Protein AF-A0A3D9BKU4-F1 (afdb_monomer)

Structure (mmCIF, N/CA/C/O backbone):
data_AF-A0A3D9BKU4-F1
#
_entry.id   AF-A0A3D9BKU4-F1
#
loop_
_atom_site.group_PDB
_atom_site.id
_atom_site.type_symbol
_atom_site.label_atom_id
_atom_site.label_alt_id
_atom_site.label_comp_id
_atom_site.label_asym_id
_atom_site.label_entity_id
_atom_site.label_seq_id
_atom_site.pdbx_PDB_ins_code
_atom_site.Cartn_x
_atom_site.Cartn_y
_atom_site.Cartn_z
_atom_site.occupancy
_atom_site.B_iso_or_equiv
_atom_site.auth_seq_id
_atom_site.auth_comp_id
_atom_site.auth_asym_id
_atom_site.auth_atom_id
_atom_site.pdbx_PDB_model_num
ATOM 1 N N . MET A 1 1 ? 16.326 21.619 -9.211 1.00 37.47 1 MET A N 1
ATOM 2 C CA . MET A 1 1 ? 16.790 20.230 -9.043 1.00 37.47 1 MET A CA 1
ATOM 3 C C . MET A 1 1 ? 16.068 19.428 -10.116 1.00 37.47 1 MET A C 1
ATOM 5 O O . MET A 1 1 ? 14.901 19.122 -9.930 1.00 37.47 1 MET A O 1
ATOM 9 N N . SER A 1 2 ? 16.671 19.264 -11.298 1.00 41.00 2 SER A N 1
ATOM 10 C CA . SER A 1 2 ? 16.093 18.398 -12.336 1.00 41.00 2 SER A CA 1
ATOM 11 C C . SER A 1 2 ? 16.519 16.979 -12.021 1.00 41.00 2 SER A C 1
ATOM 13 O O . SER A 1 2 ? 17.716 16.708 -11.965 1.00 41.00 2 SER A O 1
ATOM 15 N N . ILE A 1 3 ? 15.547 16.104 -11.791 1.00 49.50 3 ILE A N 1
ATOM 16 C CA . ILE A 1 3 ? 15.771 14.663 -11.777 1.00 49.50 3 ILE A CA 1
ATOM 17 C C . ILE A 1 3 ? 15.912 14.281 -13.254 1.00 49.50 3 ILE A C 1
ATOM 19 O O . ILE A 1 3 ? 14.928 14.143 -13.980 1.00 49.50 3 ILE A O 1
ATOM 23 N N . GLY A 1 4 ? 17.150 14.314 -13.745 1.00 48.09 4 GLY A N 1
ATOM 24 C CA . GLY A 1 4 ? 17.482 13.772 -15.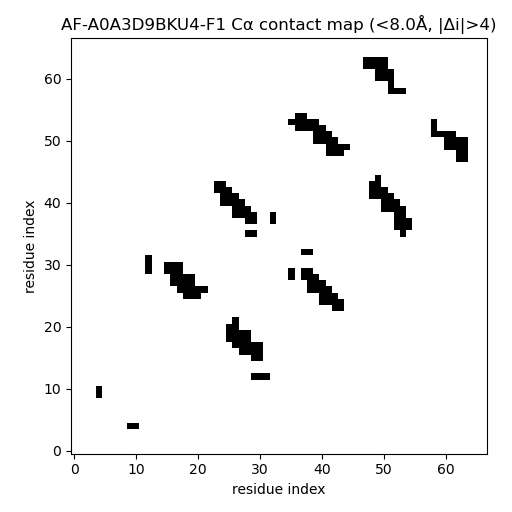055 1.00 48.09 4 GLY A CA 1
ATOM 25 C C . GLY A 1 4 ? 17.530 12.261 -14.922 1.00 48.09 4 GLY A 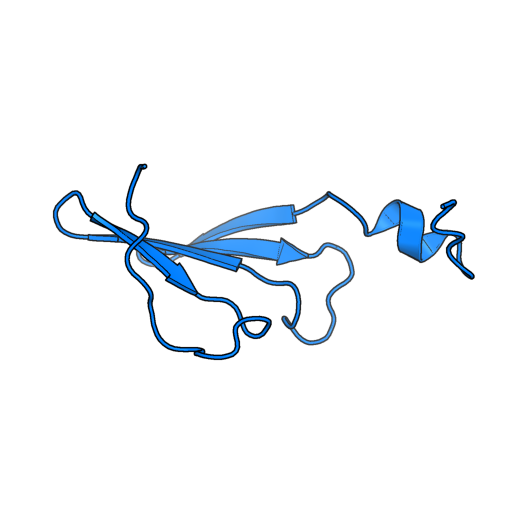C 1
ATOM 26 O O . GLY A 1 4 ? 18.285 11.765 -14.091 1.00 48.09 4 GLY A O 1
ATOM 27 N N . ALA A 1 5 ? 16.704 11.558 -15.688 1.00 52.91 5 ALA A N 1
ATOM 28 C CA . ALA A 1 5 ? 16.776 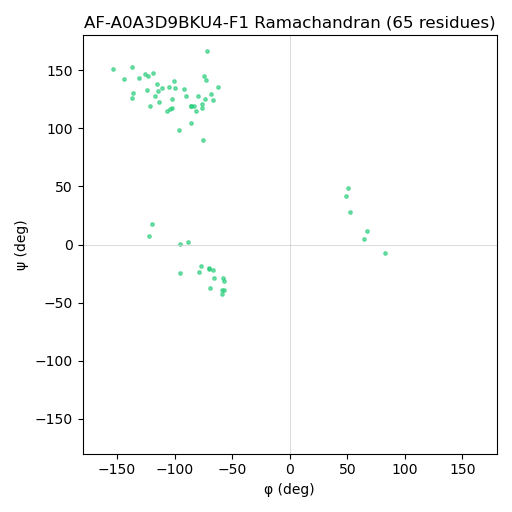10.112 -15.768 1.00 52.91 5 ALA A CA 1
ATOM 29 C C . ALA A 1 5 ? 17.699 9.718 -16.928 1.00 52.91 5 ALA A C 1
ATOM 31 O O . ALA A 1 5 ? 17.612 10.303 -18.011 1.00 52.91 5 ALA A O 1
ATOM 32 N N . ASP A 1 6 ? 18.605 8.767 -16.693 1.00 55.78 6 ASP A N 1
ATOM 33 C CA . ASP A 1 6 ? 19.605 8.347 -17.686 1.00 55.78 6 ASP A CA 1
ATOM 34 C C . ASP A 1 6 ? 18.963 7.577 -18.851 1.00 55.78 6 ASP A C 1
ATOM 36 O O . ASP A 1 6 ? 19.533 7.515 -19.945 1.00 55.78 6 ASP A O 1
ATOM 40 N N . GLN A 1 7 ? 17.766 7.006 -18.651 1.00 57.00 7 GLN A N 1
ATOM 41 C CA . GLN A 1 7 ? 17.058 6.228 -19.666 1.00 57.00 7 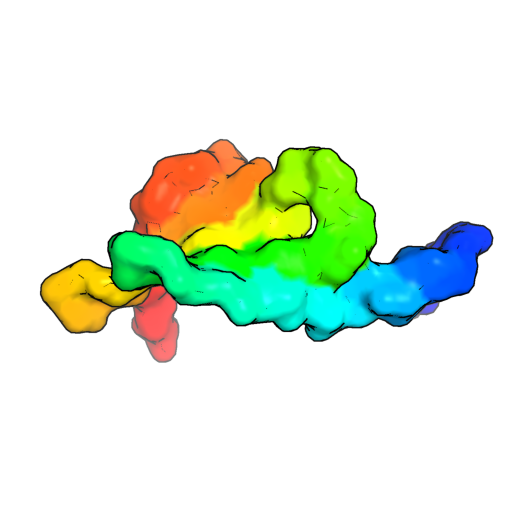GLN A CA 1
ATOM 42 C C . GLN A 1 7 ? 15.592 6.657 -19.813 1.00 57.00 7 GLN A C 1
ATOM 44 O O . GLN A 1 7 ? 14.896 6.947 -18.847 1.00 57.00 7 GLN A O 1
ATOM 49 N N . VAL A 1 8 ? 15.082 6.644 -21.051 1.00 57.62 8 VAL A N 1
ATOM 50 C CA . VAL A 1 8 ? 13.668 6.950 -21.364 1.00 57.62 8 VAL A CA 1
ATOM 51 C C . VAL A 1 8 ? 12.707 6.009 -20.625 1.00 57.62 8 VAL A C 1
ATOM 53 O O . VAL A 1 8 ? 11.587 6.405 -20.306 1.00 57.62 8 VAL A O 1
ATOM 56 N N . GLN A 1 9 ? 13.146 4.779 -20.332 1.00 53.62 9 GLN A N 1
ATOM 57 C CA . GLN A 1 9 ? 12.380 3.842 -19.519 1.00 53.62 9 GLN A CA 1
ATOM 58 C C . GLN A 1 9 ? 12.082 4.387 -18.123 1.00 53.62 9 GLN A C 1
ATOM 60 O O . GLN A 1 9 ? 10.950 4.239 -17.690 1.00 53.62 9 GLN A O 1
ATOM 65 N N . ASP A 1 10 ? 13.001 5.085 -17.460 1.00 52.03 10 ASP A N 1
ATOM 66 C CA . ASP A 1 10 ? 12.757 5.612 -16.112 1.00 52.03 10 ASP A CA 1
ATOM 67 C C . ASP A 1 10 ? 11.544 6.560 -16.094 1.00 52.03 10 ASP A C 1
ATOM 69 O O . ASP A 1 10 ? 10.645 6.407 -15.271 1.00 52.03 10 ASP A O 1
ATOM 73 N N . TYR A 1 11 ? 11.418 7.440 -17.097 1.00 55.00 11 TYR A N 1
ATOM 74 C CA . TYR A 1 11 ? 10.234 8.296 -17.271 1.00 55.00 11 TYR A CA 1
ATOM 75 C C . TYR A 1 11 ? 8.950 7.518 -17.597 1.00 55.00 11 TYR A C 1
ATOM 77 O O . TYR A 1 11 ? 7.853 7.974 -17.286 1.00 55.00 11 TYR A O 1
ATOM 85 N N .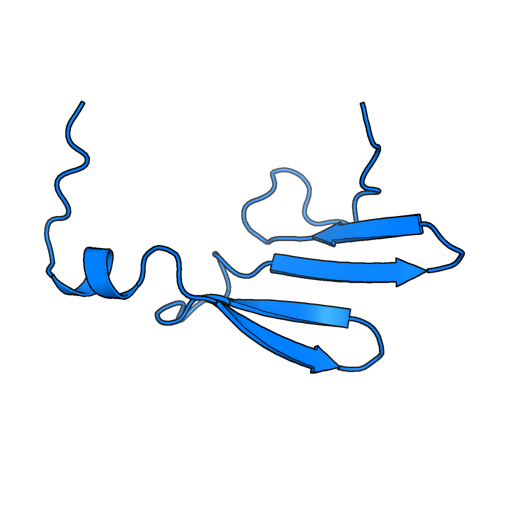 TRP A 1 12 ? 9.066 6.362 -18.251 1.00 54.62 12 TRP A N 1
ATOM 86 C CA . TRP A 1 12 ? 7.938 5.491 -18.598 1.00 54.62 12 TRP A CA 1
ATOM 87 C C . TRP A 1 12 ? 7.458 4.649 -17.405 1.00 54.62 12 TRP A C 1
ATOM 89 O O . TRP A 1 12 ? 6.321 4.167 -17.394 1.00 54.62 12 TRP A O 1
ATOM 99 N N . CYS A 1 13 ? 8.342 4.433 -16.434 1.00 59.03 13 CYS A N 1
ATOM 100 C CA . CYS A 1 13 ? 8.127 3.608 -15.253 1.00 59.03 13 CYS A CA 1
ATOM 101 C C . CYS A 1 13 ? 7.674 4.428 -14.036 1.00 59.03 13 CYS A C 1
ATOM 103 O O . CYS A 1 13 ? 7.023 3.880 -13.146 1.00 59.03 13 CYS A O 1
ATOM 105 N N . GLU A 1 14 ? 7.986 5.726 -13.988 1.00 60.47 14 GLU A N 1
ATOM 106 C CA . GLU A 1 14 ? 7.562 6.610 -12.905 1.00 60.47 14 GLU A CA 1
ATOM 107 C C . GLU A 1 14 ? 6.041 6.856 -12.904 1.00 60.47 14 GLU A C 1
ATOM 109 O O . GLU A 1 14 ? 5.433 7.236 -13.902 1.00 60.47 14 GLU A O 1
ATOM 114 N N . GLY A 1 15 ? 5.412 6.675 -11.738 1.00 59.00 15 GLY A N 1
ATOM 115 C CA . GLY A 1 15 ? 4.042 7.128 -11.467 1.00 59.00 15 GLY A CA 1
ATOM 116 C C 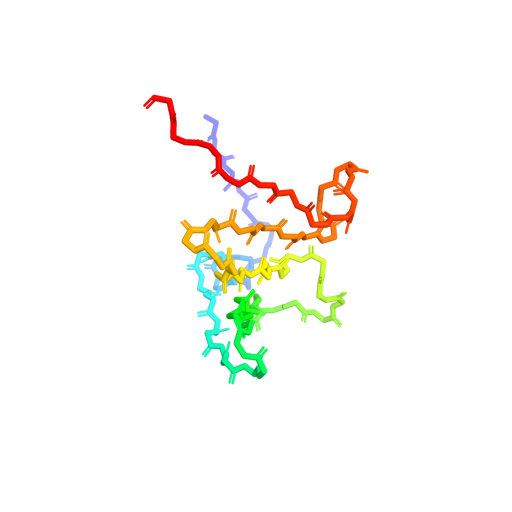. GLY A 1 15 ? 2.906 6.212 -11.939 1.00 59.00 15 GLY A C 1
ATOM 117 O O . GLY A 1 15 ? 1.758 6.449 -11.561 1.00 59.00 15 GLY A O 1
ATOM 118 N N . GLU A 1 16 ? 3.191 5.146 -12.693 1.00 67.81 16 GLU A N 1
ATOM 119 C CA . GLU A 1 16 ? 2.187 4.159 -13.106 1.00 67.81 16 GLU A CA 1
ATOM 120 C C . GLU A 1 16 ? 2.260 2.878 -12.266 1.00 67.81 16 GLU A C 1
ATOM 122 O O . GLU A 1 16 ? 3.235 2.125 -12.313 1.00 67.81 16 GLU A O 1
ATOM 127 N N . TYR A 1 17 ? 1.171 2.593 -11.548 1.00 72.00 17 TYR A N 1
ATOM 128 C CA . TYR A 1 17 ? 1.003 1.356 -10.789 1.00 72.00 17 TYR A CA 1
ATOM 129 C C . TYR A 1 17 ? -0.124 0.519 -11.380 1.00 72.00 17 TYR A C 1
ATOM 131 O O . TYR A 1 17 ? -1.243 0.999 -11.586 1.00 72.00 17 TYR A O 1
ATOM 139 N N . LYS A 1 18 ? 0.140 -0.770 -11.591 1.00 81.69 18 LYS A N 1
ATOM 140 C CA . LYS A 1 18 ? -0.912 -1.743 -11.870 1.00 81.69 18 LYS A CA 1
ATOM 141 C C . LYS A 1 18 ? -1.542 -2.156 -10.546 1.00 81.69 18 LYS A C 1
ATOM 143 O O . LYS A 1 18 ? -0.886 -2.768 -9.710 1.00 81.69 18 LYS A O 1
ATOM 148 N N . LEU A 1 19 ? -2.817 -1.823 -10.370 1.00 82.56 19 LEU A N 1
ATOM 149 C CA . LEU A 1 19 ? -3.581 -2.204 -9.188 1.00 82.56 19 LEU A CA 1
ATOM 150 C C . LEU A 1 19 ? -4.184 -3.599 -9.374 1.00 82.56 19 LEU A C 1
ATOM 152 O O . LEU A 1 19 ? -5.007 -3.816 -10.265 1.00 82.56 19 LEU A O 1
ATOM 156 N N . THR A 1 20 ? -3.808 -4.535 -8.513 1.00 88.56 20 THR A N 1
ATOM 157 C CA . THR A 1 20 ? -4.436 -5.854 -8.385 1.00 88.56 20 THR A CA 1
ATOM 158 C C . THR A 1 20 ? -5.018 -6.003 -6.983 1.00 88.56 20 THR A C 1
ATOM 160 O O . THR A 1 20 ? -4.520 -5.426 -6.020 1.00 88.56 20 THR A O 1
ATOM 163 N N . LYS A 1 21 ? -6.127 -6.737 -6.851 1.00 86.44 21 LYS A N 1
ATOM 164 C CA . LYS A 1 21 ? -6.755 -7.005 -5.553 1.00 86.44 21 LYS A CA 1
ATOM 165 C C . LYS A 1 21 ? -6.808 -8.507 -5.325 1.00 86.44 21 LYS A C 1
ATOM 167 O O . LYS A 1 21 ? -7.481 -9.208 -6.073 1.00 86.44 21 LYS A O 1
ATOM 172 N N . GLU A 1 22 ? -6.162 -8.974 -4.265 1.00 85.94 22 GLU A N 1
ATOM 173 C CA . GLU A 1 22 ? -6.131 -10.383 -3.869 1.00 85.94 22 GLU A CA 1
ATOM 174 C C . GLU A 1 22 ? -6.332 -10.493 -2.359 1.00 85.94 22 GLU A C 1
ATOM 176 O O . GLU A 1 22 ? -5.685 -9.786 -1.595 1.00 85.94 22 GLU A O 1
ATOM 181 N N . ASN A 1 23 ? -7.244 -11.358 -1.903 1.00 83.56 23 ASN A N 1
ATOM 182 C CA . ASN A 1 23 ? -7.463 -11.630 -0.472 1.00 83.56 23 ASN A CA 1
ATOM 183 C C . ASN A 1 23 ? -7.604 -10.369 0.407 1.00 83.56 23 ASN A C 1
ATOM 185 O O . ASN A 1 23 ? -7.065 -10.295 1.506 1.00 83.56 23 ASN A O 1
ATOM 189 N N . ASN A 1 24 ? -8.336 -9.366 -0.092 1.00 85.69 24 ASN A N 1
ATOM 190 C CA . ASN A 1 24 ? -8.554 -8.071 0.569 1.00 85.69 24 ASN A CA 1
ATOM 191 C C . ASN A 1 24 ? -7.305 -7.169 0.705 1.00 85.69 24 ASN A C 1
ATOM 193 O O . ASN A 1 24 ? -7.355 -6.135 1.372 1.00 85.69 24 ASN A O 1
ATOM 197 N N . ILE A 1 25 ? -6.218 -7.523 0.021 1.00 91.44 25 ILE A N 1
ATOM 198 C CA . ILE A 1 25 ? -5.016 -6.711 -0.148 1.00 91.44 25 ILE A CA 1
ATOM 199 C C . ILE A 1 25 ? -5.057 -6.094 -1.549 1.00 91.44 25 ILE A C 1
ATOM 201 O O . ILE A 1 25 ? -5.215 -6.790 -2.551 1.00 91.44 25 ILE A O 1
ATOM 205 N N . LEU A 1 26 ? -4.942 -4.773 -1.613 1.00 91.06 26 LEU A N 1
ATOM 206 C CA . LEU A 1 26 ? -4.664 -4.026 -2.827 1.00 91.06 26 LEU A CA 1
ATOM 207 C C . LEU A 1 26 ? -3.146 -3.980 -3.014 1.00 91.06 26 LEU A C 1
ATOM 209 O O . LEU A 1 26 ? -2.422 -3.458 -2.168 1.00 91.06 26 LEU A O 1
ATOM 213 N N . HIS A 1 27 ? -2.673 -4.531 -4.118 1.00 91.44 27 HIS A N 1
ATOM 214 C CA . HIS A 1 27 ? -1.277 -4.539 -4.515 1.00 91.44 27 HIS A CA 1
ATOM 215 C C . HIS A 1 27 ? -1.105 -3.549 -5.664 1.00 91.44 27 HIS A C 1
ATOM 217 O O . HIS A 1 27 ? -1.700 -3.693 -6.730 1.00 91.44 27 HIS A O 1
ATOM 223 N N . ALA A 1 28 ? -0.344 -2.493 -5.409 1.00 87.81 28 ALA A N 1
ATOM 224 C CA . ALA A 1 28 ? 0.067 -1.521 -6.402 1.00 87.81 28 ALA A CA 1
ATOM 225 C C . ALA A 1 28 ? 1.457 -1.915 -6.892 1.00 87.81 28 ALA A C 1
ATOM 227 O O . ALA A 1 28 ? 2.449 -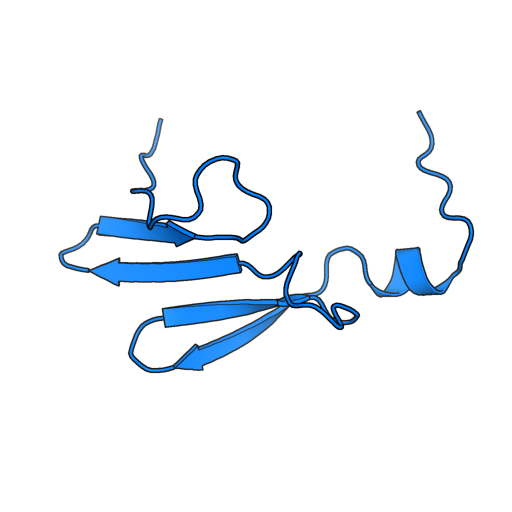1.648 -6.214 1.00 87.81 28 ALA A O 1
ATOM 228 N N . LYS A 1 29 ? 1.499 -2.585 -8.047 1.00 83.75 29 LYS A N 1
ATOM 229 C CA . LYS A 1 29 ? 2.735 -3.069 -8.653 1.00 83.75 29 LYS A CA 1
ATOM 230 C C . LYS A 1 29 ? 3.337 -2.033 -9.593 1.00 83.75 29 LYS A C 1
ATOM 232 O O . LYS A 1 29 ? 2.638 -1.558 -10.494 1.00 83.75 29 LYS A O 1
ATOM 237 N N . GLY A 1 30 ? 4.613 -1.710 -9.404 1.00 73.44 30 GLY A N 1
ATOM 238 C CA . GLY A 1 30 ? 5.354 -0.831 -10.305 1.00 73.44 30 GLY A CA 1
ATOM 239 C C . GLY A 1 30 ? 5.448 -1.438 -11.707 1.00 73.44 30 GLY A C 1
ATOM 240 O O . GLY A 1 30 ? 5.716 -2.629 -11.870 1.00 73.44 30 GLY A O 1
ATOM 241 N N . LYS A 1 31 ? 5.212 -0.632 -12.748 1.00 69.25 31 LYS A N 1
ATOM 242 C CA . LYS A 1 31 ? 5.181 -1.096 -14.150 1.00 69.25 31 LYS A CA 1
ATOM 243 C C . LYS A 1 31 ? 6.472 -1.782 -14.612 1.00 69.25 31 LYS A C 1
ATOM 245 O O . LYS A 1 31 ? 6.413 -2.668 -15.461 1.00 69.25 31 LYS A O 1
ATOM 250 N N . CYS A 1 32 ? 7.610 -1.371 -14.062 1.00 67.44 32 CYS A N 1
ATOM 251 C CA . CYS A 1 32 ? 8.940 -1.840 -14.454 1.00 67.44 32 CYS A CA 1
ATOM 252 C C . CYS A 1 32 ? 9.692 -2.509 -13.307 1.00 67.44 32 CYS A C 1
ATOM 254 O O . CYS A 1 32 ? 10.912 -2.636 -13.350 1.00 67.44 32 CYS A O 1
ATOM 256 N N . ASP A 1 33 ? 8.964 -2.902 -12.268 1.00 65.56 33 ASP A N 1
ATOM 257 C CA . ASP A 1 33 ? 9.571 -3.488 -11.094 1.00 65.56 33 ASP A CA 1
ATOM 258 C C . ASP A 1 33 ? 9.761 -4.996 -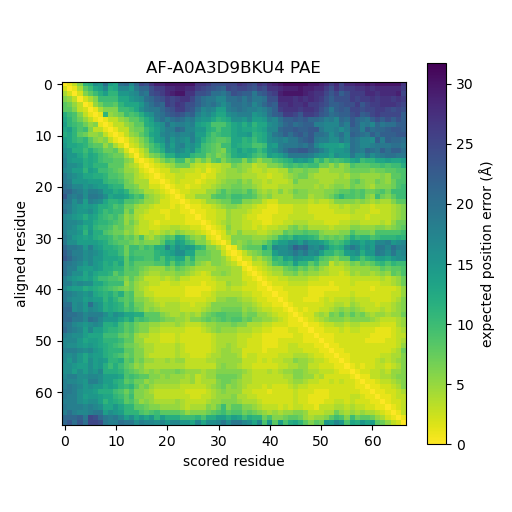11.295 1.00 65.56 33 ASP A C 1
ATOM 260 O O . ASP A 1 33 ? 8.810 -5.787 -11.261 1.00 65.56 33 ASP A O 1
ATOM 264 N N . GLU A 1 34 ? 11.009 -5.391 -11.551 1.00 64.50 34 GLU A N 1
ATOM 265 C CA . GLU A 1 34 ? 11.408 -6.797 -11.659 1.00 64.50 34 GLU A CA 1
ATOM 266 C C . GLU A 1 34 ? 11.546 -7.473 -10.283 1.00 64.50 34 GLU A C 1
ATOM 268 O O . GLU A 1 34 ? 11.513 -8.699 -10.211 1.00 64.50 34 GLU A O 1
ATOM 273 N N . ASN A 1 35 ? 11.670 -6.704 -9.189 1.00 70.44 35 ASN A N 1
ATOM 274 C CA . ASN A 1 35 ? 12.003 -7.223 -7.853 1.00 70.44 35 ASN A CA 1
ATOM 275 C C . ASN A 1 35 ? 10.963 -6.894 -6.758 1.00 70.44 35 ASN A C 1
ATOM 277 O O . ASN A 1 35 ? 11.189 -7.184 -5.572 1.00 70.44 35 ASN A O 1
ATOM 281 N N . ASP A 1 36 ? 9.822 -6.314 -7.136 1.00 75.25 36 ASP A N 1
ATOM 282 C CA . ASP A 1 36 ? 8.756 -5.818 -6.251 1.00 75.25 36 ASP A CA 1
ATOM 283 C C . ASP A 1 36 ? 9.289 -4.863 -5.154 1.00 75.25 36 ASP A C 1
ATOM 285 O O . ASP A 1 36 ? 8.779 -4.846 -4.026 1.00 75.25 36 ASP A O 1
ATOM 289 N N . LEU A 1 37 ? 10.392 -4.154 -5.424 1.00 79.00 37 LEU A N 1
ATOM 290 C CA . LEU A 1 37 ? 11.004 -3.210 -4.484 1.00 79.00 37 LEU A CA 1
ATOM 291 C C . LEU A 1 37 ? 10.132 -1.970 -4.287 1.00 79.00 37 LEU A C 1
ATOM 293 O O . LEU A 1 37 ? 10.026 -1.477 -3.167 1.00 79.00 37 LEU A O 1
ATOM 297 N N . ASP A 1 38 ? 9.500 -1.519 -5.358 1.00 77.56 38 ASP A N 1
ATOM 298 C CA . ASP A 1 38 ? 8.686 -0.317 -5.509 1.00 77.56 38 ASP A CA 1
ATOM 299 C C . ASP A 1 38 ? 7.195 -0.601 -5.326 1.00 77.56 38 ASP A C 1
ATOM 301 O O . ASP A 1 38 ? 6.362 0.305 -5.389 1.00 77.56 38 ASP A O 1
ATOM 305 N N . ASP A 1 39 ? 6.856 -1.854 -5.048 1.00 86.62 39 ASP A N 1
ATOM 306 C CA . ASP A 1 39 ? 5.492 -2.271 -4.811 1.00 86.62 39 ASP A CA 1
ATOM 307 C C . ASP A 1 39 ? 4.972 -1.779 -3.457 1.00 86.62 39 ASP A C 1
ATOM 309 O O . ASP A 1 39 ? 5.649 -1.811 -2.415 1.00 86.62 39 ASP A O 1
ATOM 313 N N . PHE A 1 40 ? 3.701 -1.383 -3.467 1.00 89.00 40 PHE A N 1
ATOM 314 C CA . PHE A 1 40 ? 2.950 -1.041 -2.267 1.00 89.00 40 PHE A CA 1
ATOM 315 C C . PHE A 1 40 ? 1.806 -2.023 -2.061 1.00 89.00 40 PHE A C 1
ATOM 317 O O . PHE A 1 40 ? 1.073 -2.376 -2.983 1.00 89.00 40 PHE A O 1
ATOM 324 N N . TYR A 1 41 ? 1.621 -2.423 -0.810 1.00 91.94 41 TYR A N 1
ATOM 325 C CA . TYR A 1 41 ? 0.529 -3.277 -0.377 1.00 91.94 41 TYR A CA 1
ATOM 326 C C . TYR A 1 41 ? -0.331 -2.491 0.600 1.00 91.94 41 TYR A C 1
ATOM 328 O O . TYR A 1 41 ? 0.173 -1.943 1.579 1.00 91.94 41 TYR A O 1
ATOM 336 N N . LEU A 1 42 ? -1.629 -2.450 0.339 1.00 92.25 42 LEU A N 1
ATOM 337 C CA . LEU A 1 42 ? -2.628 -1.755 1.136 1.00 92.25 42 LEU A CA 1
ATOM 338 C C . LEU A 1 42 ? -3.700 -2.758 1.540 1.00 92.25 42 LEU A C 1
ATOM 340 O O . LEU A 1 42 ? -4.198 -3.502 0.702 1.00 92.25 42 LEU A O 1
ATOM 344 N N . LYS A 1 43 ? -4.097 -2.780 2.807 1.00 93.62 43 LYS A N 1
ATOM 345 C CA . LYS A 1 43 ? -5.253 -3.572 3.243 1.00 93.62 43 LYS A CA 1
ATOM 346 C C . LYS A 1 43 ? -6.118 -2.779 4.203 1.00 93.62 43 LYS A C 1
ATOM 348 O O . LYS A 1 43 ? -5.629 -1.888 4.897 1.00 93.62 43 LYS A O 1
ATOM 353 N N . ASN A 1 44 ? -7.401 -3.114 4.227 1.00 89.56 44 ASN A N 1
ATOM 354 C CA . ASN A 1 44 ? -8.345 -2.587 5.199 1.00 89.56 44 ASN A CA 1
ATOM 355 C C . ASN A 1 44 ? -8.817 -3.731 6.099 1.00 89.56 44 ASN A C 1
ATOM 357 O O . ASN A 1 44 ? -9.333 -4.733 5.602 1.00 89.56 44 ASN A O 1
ATOM 361 N N . GLU A 1 45 ? -8.624 -3.581 7.405 1.00 90.50 45 GLU A N 1
ATOM 362 C CA . GLU A 1 45 ? -9.081 -4.531 8.419 1.00 90.50 45 GLU A CA 1
ATOM 363 C C . GLU A 1 45 ? -9.687 -3.746 9.582 1.00 90.50 45 GLU A C 1
ATOM 365 O O . GLU A 1 45 ? -9.033 -2.865 10.134 1.00 90.50 45 GLU A O 1
ATOM 370 N N . ASN A 1 46 ? -10.929 -4.062 9.963 1.00 88.38 46 ASN A N 1
ATOM 371 C CA . ASN A 1 46 ? -11.628 -3.423 11.087 1.00 88.38 46 ASN A CA 1
ATOM 372 C C . ASN A 1 46 ? -11.603 -1.883 11.022 1.00 88.38 46 ASN A C 1
ATOM 374 O O . ASN A 1 46 ? -11.227 -1.226 11.989 1.00 88.38 46 ASN A O 1
ATOM 378 N N . GLU A 1 47 ? -11.942 -1.322 9.853 1.00 87.31 47 GLU A N 1
ATOM 379 C CA . GLU A 1 47 ? -11.976 0.129 9.579 1.00 87.31 47 GLU A CA 1
ATOM 380 C C . GLU A 1 47 ? -10.612 0.837 9.654 1.00 87.31 47 GLU A C 1
ATOM 382 O O . GLU A 1 47 ? -10.520 2.049 9.458 1.00 87.31 47 GLU A O 1
ATOM 387 N N . LYS A 1 48 ? -9.530 0.081 9.858 1.00 91.75 48 LYS A N 1
ATOM 388 C CA . LYS A 1 48 ? -8.158 0.576 9.841 1.00 91.75 48 LYS A CA 1
ATOM 389 C C . LYS A 1 48 ? -7.494 0.265 8.514 1.00 91.75 48 LYS A C 1
ATOM 391 O O . LYS A 1 48 ? -7.667 -0.812 7.940 1.00 91.75 48 LYS A O 1
ATOM 396 N N . TYR A 1 49 ? -6.705 1.219 8.040 1.00 91.50 49 TYR A N 1
ATOM 397 C CA . TYR A 1 49 ? -5.906 1.069 6.835 1.00 91.50 49 TYR A CA 1
ATOM 398 C C . TYR A 1 49 ? -4.475 0.732 7.213 1.00 91.50 49 TYR A C 1
ATOM 400 O O . TYR A 1 49 ? -3.890 1.367 8.088 1.00 91.50 49 TYR A O 1
ATOM 408 N N . TYR A 1 50 ? -3.911 -0.247 6.521 1.00 93.94 50 TYR A N 1
ATOM 409 C CA . TYR A 1 50 ? -2.533 -0.660 6.701 1.00 93.94 50 TYR A CA 1
ATOM 410 C C . TYR A 1 50 ? -1.783 -0.563 5.386 1.00 93.94 50 TYR A C 1
ATOM 412 O O . TYR A 1 50 ? -2.344 -0.853 4.327 1.00 93.94 50 TYR A O 1
ATOM 420 N N . ILE A 1 51 ? -0.509 -0.201 5.471 1.00 93.31 51 ILE A N 1
ATOM 421 C CA . ILE A 1 51 ? 0.409 -0.142 4.342 1.00 93.31 51 ILE A CA 1
ATOM 422 C C . ILE A 1 51 ? 1.657 -0.976 4.628 1.00 93.31 51 ILE A C 1
ATOM 424 O O . ILE A 1 51 ? 2.114 -1.076 5.768 1.00 93.31 51 ILE A O 1
ATOM 428 N N . ARG A 1 52 ? 2.210 -1.582 3.582 1.00 93.12 52 ARG A N 1
ATOM 429 C CA . ARG A 1 52 ? 3.491 -2.286 3.603 1.00 93.12 52 ARG A CA 1
ATOM 430 C C . ARG A 1 52 ? 4.208 -2.061 2.276 1.00 93.12 52 ARG A C 1
ATOM 432 O O . ARG A 1 52 ? 3.570 -2.058 1.229 1.00 93.12 52 ARG A O 1
ATOM 439 N N . SER A 1 53 ? 5.526 -1.914 2.313 1.00 89.75 53 SER A N 1
ATOM 440 C CA . SER A 1 53 ? 6.385 -1.868 1.126 1.00 89.75 53 SER A CA 1
ATOM 441 C C . SER A 1 53 ? 7.784 -2.354 1.494 1.00 89.75 53 SER A C 1
ATOM 443 O O . SER A 1 53 ? 8.217 -2.170 2.634 1.00 89.75 53 SER A O 1
ATOM 445 N N . LYS A 1 54 ? 8.510 -2.943 0.536 1.00 88.56 54 LYS A N 1
ATOM 446 C CA . LYS A 1 54 ? 9.924 -3.295 0.730 1.00 88.56 54 LYS A CA 1
ATOM 447 C C . LYS A 1 54 ? 10.813 -2.053 0.877 1.00 88.56 54 LYS A C 1
ATOM 449 O O . LYS A 1 54 ? 11.878 -2.169 1.479 1.00 88.56 54 LYS A O 1
ATOM 454 N N . ARG A 1 55 ? 10.367 -0.878 0.397 1.00 85.50 55 ARG A N 1
ATOM 455 C CA . ARG A 1 55 ? 11.076 0.407 0.558 1.00 85.50 55 ARG A CA 1
ATOM 456 C C . ARG A 1 55 ? 11.087 0.942 1.990 1.00 85.50 55 ARG A C 1
ATOM 458 O O . ARG A 1 55 ? 11.892 1.815 2.305 1.00 85.50 55 ARG A O 1
ATOM 465 N N . PHE A 1 56 ? 10.180 0.493 2.854 1.00 87.75 56 PHE A N 1
ATOM 466 C CA . PHE A 1 56 ? 10.132 0.983 4.229 1.00 87.75 56 PHE A CA 1
ATOM 467 C C . PHE A 1 56 ? 11.268 0.389 5.062 1.00 87.75 56 PHE A C 1
ATOM 469 O O . PHE A 1 56 ? 11.605 -0.783 4.918 1.00 87.75 56 PHE A O 1
ATOM 476 N N . ILE A 1 57 ? 11.808 1.186 5.993 1.00 87.69 57 ILE A N 1
ATOM 477 C CA . ILE A 1 57 ? 12.788 0.704 6.983 1.00 87.69 57 ILE A CA 1
ATOM 478 C C . ILE A 1 57 ? 12.193 -0.465 7.784 1.00 87.69 57 ILE A C 1
ATOM 480 O O . ILE A 1 57 ? 12.880 -1.442 8.064 1.00 87.69 57 ILE A O 1
ATOM 484 N N . ASN A 1 58 ? 10.904 -0.369 8.124 1.00 88.81 58 ASN A N 1
ATOM 485 C CA . ASN A 1 58 ? 10.137 -1.457 8.716 1.00 88.81 58 ASN A CA 1
ATOM 486 C C . ASN A 1 58 ? 9.210 -2.088 7.663 1.00 88.81 58 ASN A C 1
ATOM 488 O O . ASN A 1 58 ? 8.292 -1.432 7.171 1.00 88.81 58 ASN A O 1
ATOM 492 N N . GLN A 1 59 ? 9.439 -3.364 7.355 1.00 89.56 59 GLN A N 1
ATOM 493 C CA . GLN A 1 59 ? 8.689 -4.119 6.349 1.00 89.56 59 GLN A CA 1
ATOM 494 C C . GLN A 1 59 ? 7.431 -4.815 6.899 1.00 89.56 59 GLN A C 1
ATOM 496 O O . GLN A 1 59 ? 6.732 -5.494 6.142 1.00 89.56 59 GLN A O 1
ATOM 501 N N . ASP A 1 60 ? 7.112 -4.650 8.183 1.00 93.88 60 ASP A N 1
ATOM 502 C CA . ASP A 1 60 ? 5.834 -5.085 8.744 1.00 93.88 60 ASP A CA 1
ATOM 503 C C . ASP A 1 60 ? 4.673 -4.190 8.282 1.00 93.88 60 ASP A C 1
ATOM 505 O O . ASP A 1 60 ? 4.859 -3.100 7.736 1.00 93.88 60 ASP A O 1
ATOM 509 N N . TRP A 1 61 ? 3.440 -4.656 8.498 1.00 94.00 61 TRP A N 1
ATOM 510 C CA . TRP A 1 61 ? 2.243 -3.852 8.252 1.00 94.00 61 TRP A CA 1
ATOM 511 C C . TRP A 1 61 ? 2.171 -2.671 9.218 1.00 94.00 61 TRP A C 1
ATOM 513 O O . TRP A 1 61 ? 2.148 -2.851 10.435 1.00 94.00 61 TRP A O 1
ATOM 523 N N . GLN A 1 62 ? 2.064 -1.466 8.665 1.00 93.12 62 GLN A N 1
ATOM 524 C CA . GLN A 1 62 ? 1.988 -0.226 9.430 1.00 93.12 62 GLN A CA 1
ATOM 525 C C . GLN A 1 62 ? 0.596 0.390 9.299 1.00 93.12 62 GLN A C 1
ATOM 527 O O . GLN A 1 62 ? 0.053 0.459 8.199 1.00 93.12 62 GLN A O 1
ATOM 532 N N . GLU A 1 63 ? 0.010 0.828 10.414 1.00 93.81 63 GLU A N 1
ATOM 533 C CA . GLU A 1 63 ? -1.295 1.503 10.427 1.00 93.81 63 GLU A CA 1
ATOM 534 C C . GLU A 1 63 ? -1.156 2.936 9.885 1.00 93.81 63 GLU A C 1
ATOM 536 O O . GLU A 1 63 ? -0.365 3.726 10.404 1.00 93.81 63 GLU A O 1
ATOM 541 N N . LEU A 1 64 ? -1.941 3.282 8.862 1.00 89.31 64 LEU A N 1
ATOM 542 C CA . LEU A 1 64 ? -2.043 4.643 8.344 1.00 89.31 64 LEU A CA 1
ATOM 543 C C . LEU A 1 64 ? -2.907 5.479 9.290 1.00 89.31 64 LEU A C 1
ATOM 545 O O . LEU A 1 64 ? -4.097 5.210 9.462 1.00 89.31 64 LEU A O 1
ATOM 549 N N . LYS A 1 65 ? -2.315 6.518 9.880 1.00 86.38 65 LYS A N 1
ATOM 550 C CA . LYS A 1 65 ? -3.021 7.495 10.714 1.00 86.38 65 LYS A CA 1
ATOM 551 C C . LYS A 1 65 ? -3.200 8.786 9.929 1.00 86.38 65 LYS A C 1
ATOM 553 O O . LYS A 1 65 ? -2.273 9.236 9.263 1.00 86.38 65 LYS A O 1
ATOM 558 N N . LYS A 1 66 ? -4.396 9.362 9.999 1.00 79.75 66 LYS A N 1
ATOM 559 C CA . LYS A 1 66 ? -4.670 10.688 9.445 1.00 79.75 66 LYS A CA 1
ATOM 560 C C . LYS A 1 66 ? -4.159 11.734 10.441 1.00 79.75 66 LYS A C 1
ATOM 562 O O . LYS A 1 66 ? -4.497 11.624 11.620 1.00 79.75 66 LYS A O 1
ATOM 567 N N . GLU A 1 67 ? -3.338 12.677 9.978 1.00 66.00 67 GLU A N 1
ATOM 568 C CA . GLU A 1 67 ? -3.024 13.910 10.723 1.00 66.00 67 GLU A CA 1
ATOM 569 C C . GLU A 1 67 ? -4.216 14.875 10.742 1.00 66.00 67 GLU A C 1
ATOM 571 O O . GLU A 1 67 ? -4.989 14.899 9.750 1.00 66.00 67 GLU A O 1
#

Solvent-accessible surface area (backbone atoms only — not comparable to full-atom values): 4172 Å² total; per-residue (Å²): 137,82,89,77,65,97,44,76,61,55,68,71,34,59,94,48,60,52,77,45,80,55,97,73,31,40,36,33,36,38,71,72,51,90,76,56,50,74,23,39,39,36,36,69,57,95,96,39,42,32,41,30,28,67,74,41,97,65,64,56,83,38,77,67,75,84,132

Nearest PDB structures (foldseek):
  6fhm-assembly1_B  TM=3.845E-01  e=6.085E-02  Escherichia coli K-12
  2zpd-assembly1_A  TM=4.406E-01  e=1.687E-01  Escherichia coli K-12
  8chx-assembly1_B  TM=5.852E-01  e=8.517E-01  Vibrio cholerae

Organism: NCBI:txid333702

pLDDT: mean 77.64, std 15.61, range [37.47, 94.0]

Secondary structure (DSSP, 8-state):
-----SSHHHHHHTT-EEEEEETTEEEEEETT-SSSSS-EEEEEETTEEEEEETTSSS-S-EE----

Sequence (67 aa):
MSIGADQVQDYWCEGEYKLTKENNILHAKGKCDENDLDDFYLKNEN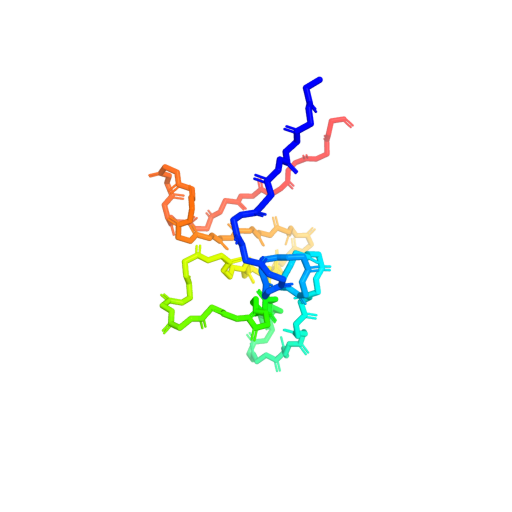EKYYIRSKRFINQDWQELKKE

Mean predicted aligned error: 9.05 Å

Radius of gyration: 14.18 Å; Cα contacts (8 Å, |Δi|>4): 96; chains: 1; bounding box: 32×32×32 Å

Foldseek 3Di:
DDPDDPDPVVVVQPPQFDWDADPQKTKTAGPPDPPQQVIKIWHDDPNWIWIAHNVDPDRDTDTDDDD